Protein AF-B0KD22-F1 (afdb_monomer_lite)

Structure (mmCIF, N/CA/C/O backbone):
data_AF-B0KD22-F1
#
_entry.id   AF-B0KD22-F1
#
loop_
_atom_site.group_PDB
_atom_site.id
_atom_site.type_symbol
_atom_site.label_atom_id
_atom_site.label_alt_id
_atom_site.label_comp_id
_atom_site.label_asym_id
_atom_site.label_entity_id
_atom_site.label_seq_id
_atom_site.pdbx_PDB_ins_code
_atom_site.Cartn_x
_atom_site.Cartn_y
_atom_site.Cartn_z
_atom_site.occupancy
_atom_site.B_iso_or_equiv
_atom_site.auth_seq_id
_atom_site.auth_comp_id
_atom_site.auth_asym_id
_atom_site.auth_atom_id
_atom_site.pdbx_PDB_model_num
ATOM 1 N N . MET A 1 1 ? 15.952 -8.286 -17.773 1.00 50.41 1 MET A N 1
ATOM 2 C CA . MET A 1 1 ? 14.676 -8.112 -17.042 1.00 50.41 1 MET A CA 1
ATOM 3 C C . MET A 1 1 ? 14.846 -6.905 -16.129 1.00 50.41 1 MET A C 1
ATOM 5 O O . MET A 1 1 ? 15.815 -6.888 -15.381 1.00 50.41 1 MET A O 1
ATOM 9 N N . ILE A 1 2 ? 14.015 -5.867 -16.243 1.00 56.97 2 ILE A N 1
ATOM 10 C CA . ILE A 1 2 ? 14.099 -4.696 -15.353 1.00 56.97 2 ILE A CA 1
ATOM 11 C C . ILE A 1 2 ? 13.569 -5.128 -13.985 1.00 56.97 2 ILE A C 1
ATOM 13 O O . ILE A 1 2 ? 12.440 -5.600 -13.900 1.00 56.97 2 ILE A O 1
ATOM 17 N N . SER A 1 3 ? 14.404 -5.046 -12.948 1.00 70.19 3 SER A N 1
ATOM 18 C CA . SER A 1 3 ? 14.075 -5.583 -11.618 1.00 70.19 3 SER A CA 1
ATOM 19 C C . SER A 1 3 ? 13.825 -4.513 -10.557 1.00 70.19 3 SER A C 1
ATOM 21 O O . SER A 1 3 ? 13.495 -4.875 -9.434 1.00 70.19 3 SER A O 1
ATOM 23 N N . LYS A 1 4 ? 13.998 -3.230 -10.891 1.00 83.88 4 LYS A N 1
ATOM 24 C CA . LYS A 1 4 ? 13.865 -2.112 -9.952 1.00 83.88 4 LYS A CA 1
ATOM 25 C C . LYS A 1 4 ? 12.582 -1.333 -10.243 1.00 83.88 4 LYS A C 1
ATOM 27 O O . LYS A 1 4 ? 12.211 -1.194 -11.412 1.00 83.88 4 LYS A O 1
ATOM 32 N N . ARG A 1 5 ? 11.894 -0.856 -9.202 1.00 88.06 5 ARG A N 1
ATOM 33 C CA . ARG A 1 5 ? 10.688 -0.039 -9.370 1.00 88.06 5 ARG A CA 1
ATOM 34 C C . ARG A 1 5 ? 11.073 1.311 -9.963 1.00 88.06 5 ARG A C 1
ATOM 36 O O . ARG A 1 5 ? 12.139 1.856 -9.670 1.00 88.06 5 ARG A O 1
ATOM 43 N N . GLY A 1 6 ? 10.199 1.884 -10.778 1.00 88.50 6 GLY A N 1
ATOM 44 C CA . GLY A 1 6 ? 10.443 3.217 -11.311 1.00 88.50 6 GLY A CA 1
ATOM 45 C C . GLY A 1 6 ? 9.765 3.506 -12.633 1.00 88.50 6 GLY A C 1
ATOM 46 O O . GLY A 1 6 ? 9.038 2.692 -13.200 1.00 88.50 6 GLY A O 1
ATOM 47 N N . ILE A 1 7 ? 10.018 4.716 -13.114 1.00 90.44 7 ILE A N 1
ATOM 48 C CA . ILE A 1 7 ? 9.550 5.191 -14.408 1.00 90.44 7 ILE A CA 1
ATOM 49 C C . ILE A 1 7 ? 10.686 5.000 -15.402 1.00 90.44 7 ILE A C 1
ATOM 51 O O . ILE A 1 7 ? 11.779 5.532 -15.214 1.00 90.44 7 ILE A O 1
ATOM 55 N N . TYR A 1 8 ? 10.401 4.274 -16.472 1.00 89.81 8 TYR A N 1
ATOM 56 C CA . TYR A 1 8 ? 11.352 3.976 -17.526 1.00 89.81 8 TYR A CA 1
ATOM 57 C C . TYR A 1 8 ? 10.873 4.557 -18.847 1.00 89.81 8 TYR A C 1
ATOM 59 O O . TYR A 1 8 ? 9.672 4.660 -19.117 1.00 89.81 8 TYR A O 1
ATOM 67 N N . PHE A 1 9 ? 11.844 4.924 -19.673 1.00 89.31 9 PHE A N 1
ATOM 68 C CA . PHE A 1 9 ? 11.622 5.442 -21.010 1.00 89.31 9 PHE A CA 1
ATOM 69 C C . PHE A 1 9 ? 12.266 4.489 -22.006 1.00 89.31 9 PHE A C 1
ATOM 71 O O . PHE A 1 9 ? 13.431 4.124 -21.857 1.00 89.31 9 PHE A O 1
ATOM 78 N N . LEU A 1 10 ? 11.492 4.071 -22.997 1.00 87.56 10 LEU A N 1
ATOM 79 C CA . LEU A 1 10 ? 11.940 3.208 -24.076 1.00 87.56 10 LEU A CA 1
ATOM 80 C C . LEU A 1 10 ? 11.973 4.005 -25.376 1.00 87.56 10 LEU A C 1
ATOM 82 O O . LEU A 1 10 ? 10.995 4.675 -25.707 1.00 87.56 10 LEU A O 1
ATOM 86 N N . GLY A 1 11 ? 13.077 3.897 -26.105 1.00 84.44 11 GLY A N 1
ATOM 87 C CA . GLY A 1 11 ? 13.312 4.608 -27.357 1.00 84.44 11 GLY A CA 1
ATOM 88 C C . GLY A 1 11 ? 14.387 5.696 -27.235 1.00 84.44 11 GLY A C 1
ATOM 89 O O . GLY A 1 11 ? 14.818 6.016 -26.122 1.00 84.44 11 GLY A O 1
ATOM 90 N N . PRO A 1 12 ? 14.830 6.278 -28.364 1.00 85.12 12 PRO A N 1
ATOM 91 C CA . PRO A 1 12 ? 14.382 6.022 -29.742 1.00 85.12 12 PRO A CA 1
ATOM 92 C C . PRO A 1 12 ? 14.813 4.642 -30.264 1.00 85.12 12 PRO A C 1
ATOM 94 O O . PRO A 1 12 ? 15.799 4.077 -29.795 1.00 85.12 12 PRO A O 1
ATOM 97 N N . PHE A 1 13 ? 14.066 4.089 -31.221 1.00 86.56 13 PHE A N 1
ATOM 98 C CA . PHE A 1 13 ? 14.379 2.787 -31.815 1.00 86.56 13 PHE A CA 1
ATOM 99 C C . PHE A 1 13 ? 14.999 2.943 -33.193 1.00 86.56 13 PHE A C 1
ATOM 101 O O . PHE A 1 13 ? 14.543 3.746 -34.008 1.00 86.56 13 PHE A O 1
ATOM 108 N N . GLU A 1 14 ? 16.000 2.120 -33.465 1.00 89.50 14 GLU A N 1
ATOM 109 C CA . GLU A 1 14 ? 16.608 1.980 -34.777 1.00 89.50 14 GLU A CA 1
ATOM 110 C C . GLU A 1 14 ? 16.286 0.583 -35.296 1.00 89.50 14 GLU A C 1
ATOM 112 O O . GLU A 1 14 ? 16.611 -0.421 -34.666 1.00 89.50 14 GLU A O 1
ATOM 117 N N . VAL A 1 15 ? 15.567 0.530 -36.413 1.00 90.44 15 VAL A N 1
ATOM 118 C CA . VAL A 1 15 ? 15.254 -0.716 -37.104 1.00 90.44 15 VAL A CA 1
ATOM 119 C C . VAL A 1 15 ? 16.233 -0.837 -38.256 1.00 90.44 15 VAL A C 1
ATOM 121 O O . VAL A 1 15 ? 16.213 -0.019 -39.176 1.00 90.44 15 VAL A O 1
ATOM 124 N N . GLU A 1 16 ? 17.092 -1.846 -38.184 1.00 92.69 16 GLU A N 1
ATOM 125 C CA . GLU A 1 16 ? 18.021 -2.209 -39.247 1.00 92.69 16 GLU A CA 1
ATOM 126 C C . GLU A 1 16 ? 17.486 -3.447 -39.974 1.00 92.69 16 GLU A C 1
ATOM 128 O O . GLU A 1 16 ? 17.247 -4.487 -39.357 1.00 92.69 16 GLU A O 1
ATOM 133 N N . ILE A 1 17 ? 17.275 -3.329 -41.284 1.00 93.31 17 ILE A N 1
ATOM 134 C CA . ILE A 1 17 ? 16.867 -4.431 -42.156 1.00 93.31 17 ILE A CA 1
ATOM 135 C C . ILE A 1 17 ? 18.015 -4.699 -43.123 1.00 93.31 17 ILE A C 1
ATOM 137 O O . ILE A 1 17 ? 18.360 -3.841 -43.937 1.00 93.31 17 ILE A O 1
ATOM 141 N N . LYS A 1 18 ? 18.575 -5.905 -43.033 1.00 94.31 18 LYS A N 1
ATOM 142 C CA . LYS A 1 18 ? 19.626 -6.417 -43.917 1.00 94.31 18 LYS A CA 1
ATOM 143 C C . LYS A 1 18 ? 19.068 -7.546 -44.769 1.00 94.31 18 LYS A C 1
ATOM 145 O O . LYS A 1 18 ? 18.299 -8.370 -44.270 1.00 94.31 18 LYS A O 1
ATOM 150 N N . ASP A 1 19 ? 19.448 -7.596 -46.038 1.00 91.62 19 ASP A N 1
ATOM 151 C CA . ASP A 1 19 ? 19.151 -8.757 -46.872 1.00 91.62 19 ASP A CA 1
ATOM 152 C C . ASP A 1 19 ? 20.095 -9.937 -46.537 1.00 91.62 19 ASP A C 1
ATOM 154 O O . ASP A 1 19 ? 21.182 -9.726 -45.992 1.00 91.62 19 ASP A O 1
ATOM 158 N N . PRO A 1 20 ? 19.725 -11.187 -46.876 1.00 88.50 20 PRO A N 1
ATOM 159 C CA . PRO A 1 20 ? 20.545 -12.367 -46.581 1.00 88.50 20 PRO A CA 1
ATOM 160 C C . PRO A 1 20 ? 21.930 -12.373 -47.243 1.00 88.50 20 PRO A C 1
ATOM 162 O O . PRO A 1 20 ? 22.823 -13.069 -46.763 1.00 88.50 20 PRO A O 1
ATOM 165 N N . PHE A 1 21 ? 22.109 -11.630 -48.338 1.00 91.81 21 PHE A N 1
ATOM 166 C CA . PHE A 1 21 ? 23.372 -11.526 -49.069 1.00 91.81 21 PHE A CA 1
ATOM 167 C C . PHE A 1 21 ? 24.197 -10.294 -48.651 1.00 91.81 21 PHE A C 1
ATOM 169 O O . PHE A 1 21 ? 25.338 -10.158 -49.088 1.00 91.81 21 PHE A O 1
ATOM 176 N N . GLY A 1 22 ? 23.658 -9.418 -47.793 1.00 83.12 22 GLY A N 1
ATOM 177 C CA . GLY A 1 22 ? 24.338 -8.232 -47.260 1.00 83.12 22 GLY A CA 1
ATOM 178 C C . GLY A 1 22 ? 24.577 -7.107 -48.276 1.00 83.12 22 GLY A C 1
ATOM 179 O O . GLY A 1 22 ? 25.428 -6.251 -48.044 1.00 83.12 22 GLY A O 1
ATOM 180 N N . ILE A 1 23 ? 23.856 -7.110 -49.397 1.00 91.94 23 ILE A N 1
ATOM 181 C CA . ILE A 1 23 ? 23.967 -6.135 -50.490 1.00 91.94 23 ILE A CA 1
ATOM 182 C C . ILE A 1 23 ? 23.232 -4.826 -50.150 1.00 91.94 23 ILE A C 1
ATOM 184 O O . ILE A 1 23 ? 23.668 -3.743 -50.540 1.00 91.94 23 ILE A O 1
ATOM 188 N N . PHE A 1 24 ? 22.130 -4.903 -49.404 1.00 90.25 24 PHE A N 1
ATOM 189 C CA . PHE A 1 24 ? 21.273 -3.783 -49.039 1.00 90.25 24 PHE A CA 1
ATOM 190 C C . PHE A 1 24 ? 21.077 -3.711 -47.526 1.00 90.25 24 PHE A C 1
ATOM 192 O O . PHE A 1 24 ? 20.684 -4.677 -46.870 1.00 90.25 24 PHE A O 1
ATOM 199 N N . ASN A 1 25 ? 21.294 -2.515 -46.981 1.00 91.31 25 ASN A N 1
ATOM 200 C CA . ASN A 1 25 ? 21.007 -2.203 -45.591 1.00 91.31 25 ASN A CA 1
ATOM 201 C C . ASN A 1 25 ? 20.096 -0.977 -45.517 1.00 91.31 25 ASN A C 1
ATOM 203 O O . ASN A 1 25 ? 20.447 0.093 -46.017 1.00 91.31 25 ASN A O 1
ATOM 207 N N . VAL A 1 26 ? 18.934 -1.134 -44.890 1.00 91.88 26 VAL A N 1
ATOM 208 C CA . VAL A 1 26 ? 18.005 -0.035 -44.629 1.00 91.88 26 VAL A CA 1
ATOM 209 C C . VAL A 1 26 ? 17.922 0.177 -43.130 1.00 91.88 26 VAL A C 1
ATOM 211 O O . VAL A 1 26 ? 17.433 -0.676 -42.391 1.00 91.88 26 VAL A O 1
ATOM 214 N N . VAL A 1 27 ? 18.362 1.353 -42.694 1.00 91.50 27 VAL A N 1
ATOM 215 C CA . VAL A 1 27 ? 18.293 1.784 -41.301 1.00 91.50 27 VAL A CA 1
ATOM 216 C C . VAL A 1 27 ? 17.215 2.850 -41.172 1.00 91.50 27 VAL A C 1
ATOM 218 O O . VAL A 1 27 ? 17.281 3.894 -41.824 1.00 91.50 27 VAL A O 1
ATOM 221 N N . LYS A 1 28 ? 16.212 2.606 -40.328 1.00 90.94 28 LYS A N 1
ATOM 222 C CA . LYS A 1 28 ? 15.133 3.560 -40.064 1.00 90.94 28 LYS A CA 1
ATOM 223 C C . LYS A 1 28 ? 15.036 3.867 -38.578 1.00 90.94 28 LYS A C 1
ATOM 225 O O . LYS A 1 28 ? 14.832 2.975 -37.757 1.00 90.94 28 LYS A O 1
ATOM 230 N N . LYS A 1 29 ? 15.148 5.153 -38.244 1.00 89.44 29 LYS A N 1
ATOM 231 C CA . LYS A 1 29 ? 14.998 5.657 -36.877 1.00 89.44 29 LYS A CA 1
ATOM 232 C C . LYS A 1 29 ? 13.552 6.061 -36.620 1.00 89.44 29 LYS A C 1
ATOM 234 O O . LYS A 1 29 ? 12.952 6.779 -37.418 1.00 89.44 29 LYS A O 1
ATOM 239 N N . TYR A 1 30 ? 13.015 5.612 -35.495 1.00 87.56 30 TYR A N 1
ATOM 240 C CA . TYR A 1 30 ? 11.699 5.980 -34.995 1.00 87.56 30 TYR A CA 1
ATOM 241 C C . TYR A 1 30 ? 11.869 6.779 -33.704 1.00 87.56 30 TYR A C 1
ATOM 243 O O . TYR A 1 30 ? 12.282 6.236 -32.676 1.00 87.56 30 TYR A O 1
ATOM 251 N N . ASP A 1 31 ? 11.533 8.068 -33.757 1.00 83.81 31 ASP A N 1
ATOM 252 C CA . ASP A 1 31 ? 11.608 8.983 -32.613 1.00 83.81 31 ASP A CA 1
ATOM 253 C C . ASP A 1 31 ? 10.334 8.924 -31.760 1.00 83.81 31 ASP A C 1
ATOM 255 O O . ASP A 1 31 ? 9.631 9.912 -31.559 1.00 83.81 31 ASP A O 1
ATOM 259 N N . PHE A 1 32 ? 9.987 7.725 -31.292 1.00 81.62 32 PHE A N 1
ATOM 260 C CA . PHE A 1 32 ? 8.926 7.557 -30.306 1.00 81.62 32 PHE A CA 1
ATOM 261 C C . PHE A 1 32 ? 9.537 7.197 -28.952 1.00 81.62 32 PHE A C 1
ATOM 263 O O . PHE A 1 32 ? 10.498 6.430 -28.870 1.00 81.62 32 PHE A O 1
ATOM 270 N N . LYS A 1 33 ? 8.966 7.761 -27.885 1.00 84.81 33 LYS A N 1
ATOM 271 C CA . LYS A 1 33 ? 9.366 7.508 -26.498 1.00 84.81 33 LYS A CA 1
ATOM 272 C C . LYS A 1 33 ? 8.198 6.874 -25.761 1.00 84.81 33 LYS A C 1
ATOM 274 O O . LYS A 1 33 ? 7.183 7.529 -25.531 1.00 84.81 33 LYS A O 1
ATOM 279 N N . LEU A 1 34 ? 8.331 5.605 -25.385 1.00 88.19 34 LEU A N 1
ATOM 280 C CA . LEU A 1 34 ? 7.354 4.934 -24.535 1.00 88.19 34 LEU A CA 1
ATOM 281 C C . LEU A 1 34 ? 7.708 5.195 -23.074 1.00 88.19 34 LEU A C 1
ATOM 283 O O . LEU A 1 34 ? 8.798 4.840 -22.633 1.00 88.19 34 LEU A O 1
ATOM 287 N N . LYS A 1 35 ? 6.787 5.771 -22.306 1.00 90.50 35 LYS A N 1
ATOM 288 C CA . LYS A 1 35 ? 6.904 5.827 -20.848 1.00 90.50 35 LYS A CA 1
ATOM 289 C C . LYS A 1 35 ? 6.181 4.620 -20.260 1.00 90.50 35 LYS A C 1
ATOM 291 O O . LYS A 1 35 ? 4.993 4.449 -20.515 1.00 90.50 35 LYS A O 1
ATOM 296 N N . PHE A 1 36 ? 6.866 3.821 -19.451 1.00 90.38 36 PHE A N 1
ATOM 297 C CA . PHE A 1 36 ? 6.243 2.735 -18.695 1.00 90.38 36 PHE A CA 1
ATOM 298 C C . PHE A 1 36 ? 6.665 2.782 -17.227 1.00 90.38 36 PHE A C 1
ATOM 300 O O . PHE A 1 36 ? 7.722 3.310 -16.879 1.00 90.38 36 PHE A O 1
ATOM 307 N N . VAL A 1 37 ? 5.800 2.269 -16.357 1.00 91.69 37 VAL A N 1
ATOM 308 C CA . VAL A 1 37 ? 6.021 2.234 -14.909 1.00 91.69 37 VAL A CA 1
ATOM 309 C C . VAL A 1 37 ? 6.224 0.786 -14.498 1.00 91.69 37 VAL A C 1
ATOM 311 O O . VAL A 1 37 ? 5.393 -0.068 -14.799 1.00 91.69 37 VAL A O 1
ATOM 314 N N . VAL A 1 38 ? 7.329 0.516 -13.815 1.00 91.31 38 VAL A N 1
ATOM 315 C CA . VAL A 1 38 ? 7.593 -0.770 -13.175 1.00 91.31 38 VAL A CA 1
ATOM 316 C C . VAL A 1 38 ? 7.185 -0.638 -11.718 1.00 91.31 38 VAL A C 1
ATOM 318 O O . VAL A 1 38 ? 7.775 0.142 -10.967 1.00 91.31 38 VAL A O 1
ATOM 321 N N . LEU A 1 39 ? 6.142 -1.371 -11.344 1.00 90.44 39 LEU A N 1
ATOM 322 C CA . LEU A 1 39 ? 5.693 -1.475 -9.962 1.00 90.44 39 LEU A CA 1
ATOM 323 C C . LEU A 1 39 ? 6.532 -2.523 -9.210 1.00 90.44 39 LEU A C 1
ATOM 325 O O . LEU A 1 39 ? 7.052 -3.446 -9.846 1.00 90.44 39 LEU A O 1
ATOM 329 N N . PRO A 1 40 ? 6.648 -2.407 -7.874 1.00 90.75 40 PRO A N 1
ATOM 330 C CA . PRO A 1 40 ? 7.216 -3.460 -7.035 1.00 90.75 40 PRO A CA 1
ATOM 331 C C . PRO A 1 40 ? 6.528 -4.805 -7.279 1.00 90.75 40 PRO A C 1
ATOM 333 O O . PRO A 1 40 ? 5.347 -4.855 -7.643 1.00 90.75 40 PRO A O 1
ATOM 336 N N . ARG A 1 41 ? 7.247 -5.910 -7.060 1.00 89.44 41 ARG A N 1
ATOM 337 C CA . ARG A 1 41 ? 6.632 -7.235 -7.153 1.00 89.44 41 ARG A CA 1
ATOM 338 C C . ARG A 1 41 ? 5.620 -7.418 -6.031 1.00 89.44 41 ARG A C 1
ATOM 340 O O . ARG A 1 41 ? 5.779 -6.921 -4.920 1.00 89.44 41 ARG A O 1
ATOM 347 N N . ILE A 1 42 ? 4.562 -8.146 -6.354 1.00 90.00 42 ILE A N 1
ATOM 348 C CA . ILE A 1 42 ? 3.473 -8.433 -5.432 1.00 90.00 42 ILE A CA 1
ATOM 349 C C . ILE A 1 42 ? 3.580 -9.892 -5.022 1.00 90.00 42 ILE A C 1
ATOM 351 O O . ILE A 1 42 ? 3.545 -10.781 -5.874 1.00 90.00 42 ILE A O 1
ATOM 355 N N . HIS A 1 43 ? 3.629 -10.125 -3.719 1.00 90.00 43 HIS A N 1
ATOM 356 C CA . HIS A 1 43 ? 3.617 -11.453 -3.128 1.00 90.00 43 HIS A CA 1
ATOM 357 C C . HIS A 1 43 ? 2.218 -11.769 -2.610 1.00 90.00 43 HIS A C 1
ATOM 359 O O . HIS A 1 43 ? 1.526 -10.912 -2.056 1.00 90.00 43 HIS A O 1
ATOM 365 N N . ASN A 1 44 ? 1.777 -13.011 -2.798 1.00 87.62 44 ASN A N 1
ATOM 366 C CA . ASN A 1 44 ? 0.538 -13.467 -2.182 1.00 87.62 44 ASN A CA 1
ATOM 367 C C . ASN A 1 44 ? 0.827 -13.768 -0.715 1.00 87.62 44 ASN A C 1
ATOM 369 O O . ASN A 1 44 ? 1.525 -14.729 -0.399 1.00 87.62 44 ASN A O 1
ATOM 373 N N . ILE A 1 45 ? 0.291 -12.934 0.165 1.00 85.69 45 ILE A N 1
ATOM 374 C CA . ILE A 1 45 ? 0.367 -13.140 1.605 1.00 85.69 45 ILE A CA 1
ATOM 375 C C . ILE A 1 45 ? -0.943 -13.753 2.094 1.00 85.69 45 ILE A C 1
ATOM 377 O O . ILE A 1 45 ? -2.020 -13.407 1.611 1.00 85.69 45 ILE A O 1
ATOM 381 N N . ASN A 1 46 ? -0.844 -14.668 3.051 1.00 79.75 46 ASN A N 1
ATOM 382 C CA . ASN A 1 46 ? -1.992 -15.220 3.755 1.00 79.75 46 ASN A CA 1
ATOM 383 C C . ASN A 1 46 ? -1.767 -14.970 5.245 1.00 79.75 46 ASN A C 1
ATOM 385 O O . ASN A 1 46 ? -1.052 -15.721 5.906 1.00 79.75 46 ASN A O 1
ATOM 389 N N . VAL A 1 47 ? -2.275 -13.839 5.729 1.00 73.62 47 VAL A N 1
ATOM 390 C CA . VAL A 1 47 ? -2.098 -13.400 7.115 1.00 73.62 47 VAL A CA 1
ATOM 391 C C . VAL A 1 47 ? -3.456 -13.416 7.794 1.00 73.62 47 VAL A C 1
ATOM 393 O O . VAL A 1 47 ? -4.407 -12.809 7.307 1.00 73.62 47 VAL A O 1
ATOM 396 N N . GLU A 1 48 ? -3.555 -14.060 8.951 1.00 68.81 48 GLU A N 1
ATOM 397 C CA . GLU A 1 48 ? -4.743 -13.940 9.792 1.00 68.81 48 GLU A CA 1
ATOM 398 C C . GLU A 1 48 ? -4.754 -12.570 10.480 1.00 68.81 48 GLU A C 1
ATOM 400 O O . GLU A 1 48 ? -4.251 -12.387 11.591 1.00 68.81 48 GLU A O 1
ATOM 405 N N . LEU A 1 49 ? -5.337 -11.571 9.816 1.00 64.44 49 LEU A N 1
ATOM 406 C CA . LEU A 1 49 ? -5.663 -10.312 10.472 1.00 64.44 49 LEU A CA 1
ATOM 407 C C . LEU A 1 49 ? -6.853 -10.552 11.413 1.00 64.44 49 LEU A C 1
ATOM 409 O O . LEU A 1 49 ? -8.006 -10.635 10.983 1.00 64.44 49 LEU A O 1
ATOM 413 N N . LYS A 1 50 ? -6.579 -10.613 12.724 1.00 59.09 50 LYS A N 1
ATOM 414 C CA . LYS A 1 50 ? -7.594 -10.724 13.800 1.00 59.09 50 LYS A CA 1
ATOM 415 C C . LYS A 1 50 ? -8.652 -9.606 13.781 1.00 59.09 50 LYS A C 1
ATOM 417 O O . LYS A 1 50 ? -9.683 -9.718 14.435 1.00 59.09 50 LYS A O 1
ATOM 422 N N . ALA A 1 51 ? -8.423 -8.575 12.971 1.00 52.69 51 ALA A N 1
ATOM 423 C CA . ALA A 1 51 ? -9.333 -7.497 12.600 1.00 52.69 51 ALA A CA 1
ATOM 424 C C . ALA A 1 51 ? -10.765 -7.940 12.224 1.00 52.69 51 ALA A C 1
ATOM 426 O O . ALA A 1 51 ? -11.701 -7.154 12.361 1.00 52.69 51 ALA A O 1
ATOM 427 N N . ARG A 1 52 ? -10.950 -9.182 11.750 1.00 48.25 52 ARG A N 1
ATOM 428 C CA . ARG A 1 52 ? -12.233 -9.683 11.226 1.00 48.25 52 ARG A CA 1
ATOM 429 C C . ARG A 1 52 ? -13.104 -10.437 12.246 1.00 48.25 52 ARG A C 1
ATOM 431 O O . ARG A 1 52 ? -14.228 -10.799 11.915 1.00 48.25 52 ARG A O 1
ATOM 438 N N . GLN A 1 53 ? -12.614 -10.696 13.463 1.00 44.94 53 GLN A N 1
ATOM 439 C CA . GLN A 1 53 ? -13.232 -11.652 14.403 1.00 44.94 53 GLN A CA 1
ATOM 440 C C . GLN A 1 53 ? -13.978 -11.035 15.602 1.00 44.94 53 GLN A C 1
ATOM 442 O O . GLN A 1 53 ? -14.117 -11.681 16.634 1.00 44.94 53 GLN A O 1
ATOM 447 N N . GLN A 1 54 ? -14.530 -9.826 15.482 1.00 45.59 54 GLN A N 1
ATOM 448 C CA . GLN A 1 54 ? -15.548 -9.353 16.442 1.00 45.59 54 GLN A CA 1
ATOM 449 C C . GLN A 1 54 ? -16.968 -9.370 15.860 1.00 45.59 54 GLN A C 1
ATOM 451 O O . GLN A 1 54 ? -17.842 -8.626 16.287 1.00 45.59 54 GLN A O 1
ATOM 456 N N . LEU A 1 55 ? -17.216 -10.257 14.895 1.00 42.16 55 LEU A N 1
ATOM 457 C CA . LEU A 1 55 ? -18.557 -10.624 14.445 1.00 42.16 55 LEU A CA 1
ATOM 458 C C . LEU A 1 55 ? -18.942 -11.953 15.101 1.00 42.16 55 LEU A C 1
ATOM 460 O O . LEU A 1 55 ? -18.754 -13.021 14.526 1.00 42.16 55 LEU A O 1
ATOM 464 N N . GLY A 1 56 ? -19.459 -11.870 16.324 1.00 35.72 56 GLY A N 1
ATOM 465 C CA . GLY A 1 56 ? -20.086 -12.999 17.009 1.00 35.72 56 GLY A CA 1
ATOM 466 C C . GLY A 1 56 ? -19.663 -13.122 18.464 1.00 35.72 56 GLY A C 1
ATOM 467 O O . GLY A 1 56 ? -18.508 -13.416 18.728 1.00 35.72 56 GLY A O 1
ATOM 468 N N . ASN A 1 57 ? -20.621 -12.892 19.369 1.00 37.34 57 ASN A N 1
ATOM 469 C CA . ASN A 1 57 ? -20.778 -13.439 20.727 1.00 37.34 57 ASN A CA 1
ATOM 470 C C . ASN A 1 57 ? -19.537 -13.816 21.560 1.00 37.34 57 ASN A C 1
ATOM 472 O O . ASN A 1 57 ? -19.607 -14.704 22.405 1.00 37.34 57 ASN A O 1
ATOM 476 N N . ILE A 1 58 ? -18.419 -13.123 21.400 1.00 38.97 58 ILE A N 1
ATOM 477 C CA . ILE A 1 58 ? -17.415 -13.063 22.449 1.00 38.97 58 ILE A CA 1
ATOM 478 C C . ILE A 1 58 ? -17.896 -11.935 23.345 1.00 38.97 58 ILE A C 1
ATOM 480 O O . ILE A 1 58 ? -18.060 -10.808 22.874 1.00 38.97 58 ILE A O 1
ATOM 484 N N . GLU A 1 59 ? -18.178 -12.258 24.605 1.00 41.78 59 GLU A N 1
ATOM 485 C CA . GLU A 1 59 ? -18.311 -11.286 25.685 1.00 41.78 59 GLU A CA 1
ATOM 486 C C . GLU A 1 59 ? -17.068 -10.396 25.645 1.00 41.78 59 GLU A C 1
ATOM 488 O O . GLU A 1 59 ? -16.005 -10.729 26.165 1.00 41.78 59 GLU A O 1
ATOM 493 N N . ALA A 1 60 ? -17.154 -9.302 24.895 1.00 41.62 60 ALA A N 1
ATOM 494 C CA . ALA A 1 60 ? -16.047 -8.398 24.728 1.00 41.62 60 ALA A CA 1
ATOM 495 C C . ALA A 1 60 ? -15.866 -7.702 26.075 1.00 41.62 60 ALA A C 1
ATOM 497 O O . ALA A 1 60 ? -16.567 -6.745 26.396 1.00 41.62 60 ALA A O 1
ATOM 498 N N . GLU A 1 61 ? -14.888 -8.153 26.862 1.00 45.91 61 GLU A N 1
ATOM 499 C CA . GLU A 1 61 ? -14.384 -7.386 28.007 1.00 45.91 61 GLU A CA 1
ATOM 500 C C . GLU A 1 61 ? -13.932 -5.974 27.575 1.00 45.91 61 GLU A C 1
ATOM 502 O O . GLU A 1 61 ? -13.904 -5.039 28.378 1.00 45.91 61 GLU A O 1
ATOM 507 N N . ASN A 1 62 ? -13.671 -5.775 26.278 1.00 47.22 62 ASN A N 1
ATOM 508 C CA . ASN A 1 62 ? -13.344 -4.487 25.686 1.00 47.22 62 ASN A CA 1
ATOM 509 C C . ASN A 1 62 ? -14.594 -3.701 25.256 1.00 47.22 62 ASN A C 1
ATOM 511 O O . ASN A 1 62 ? -14.972 -3.667 24.087 1.00 47.22 62 ASN A O 1
ATOM 515 N N . LYS A 1 63 ? -15.154 -2.953 26.214 1.00 49.81 63 LYS A N 1
ATOM 516 C CA . LYS A 1 63 ? -16.220 -1.934 26.055 1.00 49.81 63 LYS A CA 1
ATOM 517 C C . LYS A 1 63 ? -15.871 -0.754 25.124 1.00 49.81 63 LYS A C 1
ATOM 519 O O . LYS A 1 63 ? -16.652 0.187 25.018 1.00 49.81 63 LYS A O 1
ATOM 524 N N . ALA A 1 64 ? -14.695 -0.763 24.497 1.00 52.47 64 ALA A N 1
ATOM 525 C CA . ALA A 1 64 ? -14.170 0.343 23.698 1.00 52.47 64 ALA A CA 1
ATOM 526 C C . ALA A 1 64 ? -14.777 0.444 22.284 1.00 52.47 64 ALA A C 1
ATOM 528 O O . ALA A 1 64 ? -14.606 1.473 21.639 1.00 52.47 64 ALA A O 1
ATOM 529 N N . PHE A 1 65 ? -15.489 -0.589 21.813 1.00 50.41 65 PHE A N 1
ATOM 530 C CA . PHE A 1 65 ? -15.997 -0.682 20.433 1.00 50.41 65 PHE A CA 1
ATOM 531 C C . PHE A 1 65 ? -17.531 -0.724 20.321 1.00 50.41 65 PHE A C 1
ATOM 533 O O . PHE A 1 65 ? -18.071 -1.082 19.274 1.00 50.41 65 PHE A O 1
ATOM 540 N N . GLU A 1 66 ? -18.253 -0.381 21.389 1.00 52.03 66 GLU A N 1
ATOM 541 C CA . GLU A 1 66 ? -19.711 -0.246 21.323 1.00 52.03 66 GLU A CA 1
ATOM 542 C C . GLU A 1 66 ? -20.097 1.119 20.739 1.00 52.03 66 GLU A C 1
ATOM 544 O O . GLU A 1 66 ? -19.736 2.167 21.281 1.00 52.03 66 GLU A O 1
ATOM 549 N N . ASP A 1 67 ? -20.872 1.112 19.654 1.00 53.22 67 ASP A N 1
ATOM 550 C CA . ASP A 1 67 ? -21.472 2.326 19.106 1.00 53.22 67 ASP A CA 1
ATOM 551 C C . ASP A 1 67 ? -22.752 2.667 19.889 1.00 53.22 67 ASP A C 1
ATOM 553 O O . ASP A 1 67 ? -23.827 2.102 19.669 1.00 53.22 67 ASP A O 1
ATOM 557 N N . TYR A 1 68 ? -22.641 3.611 20.827 1.00 56.19 68 TYR A N 1
ATOM 558 C CA . TYR A 1 68 ? -23.760 4.067 21.664 1.00 56.19 68 TYR A CA 1
ATOM 559 C C . TYR A 1 68 ? -24.848 4.831 20.892 1.00 56.19 68 TYR A C 1
ATOM 561 O O . TYR A 1 68 ? -25.914 5.113 21.449 1.00 56.19 68 TYR A O 1
ATOM 569 N N . THR A 1 69 ? -24.595 5.174 19.629 1.00 54.44 69 THR A N 1
ATOM 570 C CA . THR A 1 69 ? -25.517 5.920 18.767 1.00 54.44 69 THR A CA 1
ATOM 571 C C . THR A 1 69 ? -26.527 5.007 18.070 1.00 54.44 69 THR A C 1
ATOM 573 O O . THR A 1 69 ? -27.592 5.479 17.671 1.00 54.44 69 THR A O 1
ATOM 576 N N . ASN A 1 70 ? -26.248 3.700 17.981 1.00 54.12 70 ASN A N 1
ATOM 577 C CA . ASN A 1 70 ? -27.088 2.729 17.281 1.00 54.12 70 ASN A CA 1
ATOM 578 C C . ASN A 1 70 ? -27.663 1.683 18.255 1.00 54.12 70 ASN A C 1
ATOM 580 O O . ASN A 1 70 ? -27.038 0.671 18.582 1.00 54.12 70 ASN A O 1
ATOM 584 N N . ILE A 1 71 ? -28.882 1.939 18.749 1.00 60.75 71 ILE A N 1
ATOM 585 C CA . ILE A 1 71 ? -29.642 0.960 19.543 1.00 60.75 71 ILE A CA 1
ATOM 586 C C . ILE A 1 71 ? -30.113 -0.129 18.579 1.00 60.75 71 ILE A C 1
ATOM 588 O O . ILE A 1 71 ? -31.001 0.121 17.767 1.00 60.75 71 ILE A O 1
ATOM 592 N N . SER A 1 72 ? -29.534 -1.325 18.665 1.00 62.88 72 SER A N 1
ATOM 593 C CA . SER A 1 72 ? -29.847 -2.396 17.718 1.00 62.88 72 SER A CA 1
ATOM 594 C C . SER A 1 72 ? -31.127 -3.129 18.105 1.00 62.88 72 SER A C 1
ATOM 596 O O . SER A 1 72 ? -31.993 -3.343 17.258 1.00 62.88 72 SER A O 1
ATOM 598 N N . GLN A 1 73 ? -31.286 -3.474 19.388 1.00 68.56 73 GLN A N 1
ATOM 599 C CA . GLN A 1 73 ? -32.438 -4.211 19.902 1.00 68.56 73 GLN A CA 1
ATOM 600 C C . GLN A 1 73 ? -32.741 -3.865 21.367 1.00 68.56 73 GLN A C 1
ATOM 602 O O . GLN A 1 73 ? -31.896 -3.402 22.137 1.00 68.56 73 GLN A O 1
ATOM 607 N N . LEU A 1 74 ? -34.001 -4.080 21.751 1.00 82.31 74 LEU A N 1
ATOM 608 C CA . LEU A 1 74 ? -34.457 -4.045 23.137 1.00 82.31 74 LEU A CA 1
ATOM 609 C C . LEU A 1 74 ? -34.696 -5.482 23.588 1.00 82.31 74 LEU A C 1
ATOM 611 O O . LEU A 1 74 ? -35.656 -6.106 23.130 1.00 82.31 74 LEU A O 1
ATOM 615 N N . ARG A 1 75 ? -33.880 -5.985 24.517 1.00 85.62 75 ARG A N 1
ATOM 616 C CA . ARG A 1 75 ? -34.091 -7.312 25.114 1.00 85.62 75 ARG A CA 1
ATOM 617 C C . ARG A 1 75 ? -34.577 -7.225 26.552 1.00 85.62 75 ARG A C 1
ATOM 619 O O . ARG A 1 75 ? -34.354 -6.217 27.223 1.00 85.62 75 ARG A O 1
ATOM 626 N N . LYS A 1 76 ? -35.236 -8.284 27.033 1.00 87.81 76 LYS A N 1
ATOM 627 C CA . LYS A 1 76 ? -35.581 -8.409 28.457 1.00 87.81 76 LYS A CA 1
ATOM 628 C C . LYS A 1 76 ? -34.302 -8.473 29.294 1.00 87.81 76 LYS A C 1
ATOM 630 O O . LYS A 1 76 ? -33.325 -9.102 28.890 1.00 87.81 76 LYS A O 1
ATOM 635 N N . TYR A 1 77 ? -34.325 -7.800 30.437 1.00 87.62 77 TYR A N 1
ATOM 636 C CA . TYR A 1 77 ? -33.246 -7.792 31.417 1.00 87.62 77 TYR A CA 1
ATOM 637 C C . TYR A 1 77 ? -32.993 -9.202 31.952 1.00 87.62 77 TYR A C 1
ATOM 639 O O . TYR A 1 77 ? -33.932 -9.878 32.371 1.00 87.62 77 TYR A O 1
ATOM 647 N N . ASN A 1 78 ? -31.723 -9.596 31.988 1.00 86.75 78 ASN A N 1
ATOM 648 C CA . ASN A 1 78 ? -31.252 -10.795 32.662 1.00 86.75 78 ASN A CA 1
ATOM 649 C C . ASN A 1 78 ? -30.351 -10.410 33.833 1.00 86.75 78 ASN A C 1
ATOM 651 O O . ASN A 1 78 ? -29.746 -9.337 33.874 1.00 86.75 78 ASN A O 1
ATOM 655 N N . TYR A 1 79 ? -30.266 -11.308 34.808 1.00 79.44 79 TYR A N 1
ATOM 656 C CA . TYR A 1 79 ? -29.413 -11.105 35.968 1.00 79.44 79 TYR A CA 1
ATOM 657 C C . TYR A 1 79 ? -27.945 -10.994 35.524 1.00 79.44 79 TYR A C 1
ATOM 659 O O . TYR A 1 79 ? -27.451 -11.874 34.827 1.00 79.44 79 TYR A O 1
ATOM 667 N N . GLY A 1 80 ? -27.277 -9.896 35.894 1.00 82.44 80 GLY A N 1
ATOM 668 C CA . GLY A 1 80 ? -25.927 -9.548 35.424 1.00 82.44 80 GLY A CA 1
ATOM 669 C C . GLY A 1 80 ? -25.880 -8.338 34.483 1.00 82.44 80 GLY A C 1
ATOM 670 O O . GLY A 1 80 ? -24.819 -7.740 34.308 1.00 82.44 80 GLY A O 1
ATOM 671 N N . ASP A 1 81 ? -27.023 -7.909 33.938 1.00 81.38 81 ASP A N 1
ATOM 672 C CA . ASP A 1 81 ? -27.086 -6.723 33.086 1.00 81.38 81 ASP A CA 1
ATOM 673 C C . ASP A 1 81 ? -26.886 -5.418 33.870 1.00 81.38 81 ASP A C 1
ATOM 675 O O . ASP A 1 81 ? -27.354 -5.234 34.994 1.00 81.38 81 ASP A O 1
ATOM 679 N N . SER A 1 82 ? -26.221 -4.447 33.241 1.00 79.75 82 SER A N 1
ATOM 680 C CA . SER A 1 82 ? -26.025 -3.128 33.844 1.00 79.75 82 SER A CA 1
ATOM 681 C C . SER A 1 82 ? -27.341 -2.354 33.938 1.00 79.75 82 SER A C 1
ATOM 683 O O . SER A 1 82 ? -27.964 -2.027 32.926 1.00 79.75 82 SER A O 1
ATOM 685 N N . ILE A 1 83 ? -27.705 -1.940 35.154 1.00 83.62 83 ILE A N 1
ATOM 686 C CA . ILE A 1 83 ? -28.886 -1.106 35.444 1.00 83.62 83 ILE A CA 1
ATOM 687 C C . ILE A 1 83 ? -28.867 0.205 34.634 1.00 83.62 83 ILE A C 1
ATOM 689 O O . ILE A 1 83 ? -29.910 0.705 34.215 1.00 83.62 83 ILE A O 1
ATOM 693 N N . LYS A 1 84 ? -27.675 0.743 34.330 1.00 82.25 84 LYS A N 1
ATOM 694 C CA . LYS A 1 84 ? -27.515 1.968 33.523 1.00 82.25 84 LYS A CA 1
ATOM 695 C C . LYS A 1 84 ? -28.031 1.816 32.086 1.00 82.25 84 LYS A C 1
ATOM 697 O O . LYS A 1 84 ? -28.324 2.818 31.437 1.00 82.25 84 LYS A O 1
ATOM 702 N N . ARG A 1 85 ? -28.145 0.584 31.581 1.00 80.94 85 ARG A N 1
ATOM 703 C CA . ARG A 1 85 ? -28.619 0.289 30.222 1.00 80.94 85 ARG A CA 1
ATOM 704 C C . ARG A 1 85 ? -30.137 0.067 30.147 1.00 80.94 85 ARG A C 1
ATOM 706 O O . ARG A 1 85 ? -30.656 -0.120 29.046 1.00 80.94 85 ARG A O 1
ATOM 713 N N . ILE A 1 86 ? -30.863 0.136 31.270 1.00 87.88 86 ILE A N 1
ATOM 714 C CA . ILE A 1 86 ? -32.321 -0.044 31.294 1.00 87.88 86 ILE A CA 1
ATOM 715 C C . ILE A 1 86 ? -33.015 1.066 30.495 1.00 87.88 86 ILE A C 1
ATOM 717 O O . ILE A 1 86 ? -32.818 2.264 30.711 1.00 87.88 86 ILE A O 1
ATOM 721 N N . HIS A 1 87 ? -33.887 0.665 29.573 1.00 88.19 87 HIS A N 1
ATOM 722 C CA . HIS A 1 87 ? -34.758 1.577 28.851 1.00 88.19 87 HIS A CA 1
ATOM 723 C C . HIS A 1 87 ? -36.019 1.857 29.676 1.00 88.19 87 HIS A C 1
ATOM 725 O O . HIS A 1 87 ? -37.071 1.239 29.470 1.00 88.19 87 HIS A O 1
ATOM 731 N N . TRP A 1 88 ? -35.942 2.827 30.590 1.00 88.88 88 TRP A N 1
ATOM 732 C CA . TRP A 1 88 ? -37.017 3.127 31.547 1.00 88.88 88 TRP A CA 1
ATOM 733 C C . TRP A 1 88 ? -38.388 3.346 30.901 1.00 88.88 88 TRP A C 1
ATOM 735 O O . TRP A 1 88 ? -39.370 2.765 31.346 1.00 88.88 88 TRP A O 1
ATOM 745 N N . LYS A 1 89 ? -38.463 4.083 29.785 1.00 87.31 89 LYS A N 1
ATOM 746 C CA . LYS A 1 89 ? -39.740 4.364 29.099 1.00 87.31 89 LYS A CA 1
ATOM 747 C C . LYS A 1 89 ? -40.441 3.109 28.547 1.00 87.31 89 LYS A C 1
ATOM 749 O O . LYS A 1 89 ? -41.664 3.022 28.596 1.00 87.31 89 LYS A O 1
ATOM 754 N N . VAL A 1 90 ? -39.688 2.133 28.035 1.00 87.38 90 VAL A N 1
ATOM 755 C CA . VAL A 1 90 ? -40.248 0.872 27.509 1.00 87.38 90 VAL A CA 1
ATOM 756 C C . VAL A 1 90 ? -40.573 -0.060 28.665 1.00 87.38 90 VAL A C 1
ATOM 758 O O . VAL A 1 90 ? -41.645 -0.661 28.678 1.00 87.38 90 VAL A O 1
ATOM 761 N N . SER A 1 91 ? -39.688 -0.104 29.663 1.00 89.75 91 SER A N 1
ATOM 762 C CA . SER A 1 91 ? -39.871 -0.931 30.851 1.00 89.75 91 SER A CA 1
ATOM 763 C C . SER A 1 91 ? -41.120 -0.529 31.637 1.00 89.75 91 SER A C 1
ATOM 765 O O . SER A 1 91 ? -41.926 -1.378 32.002 1.00 89.75 91 SER A O 1
ATOM 767 N N . ALA A 1 92 ? -41.355 0.777 31.792 1.00 89.06 92 ALA A N 1
ATOM 768 C CA . ALA A 1 92 ? -42.562 1.310 32.418 1.00 89.06 92 ALA A CA 1
ATOM 769 C C . ALA A 1 92 ? -43.839 0.937 31.644 1.00 89.06 92 ALA A C 1
ATOM 771 O O . ALA A 1 92 ? -44.845 0.579 32.251 1.00 89.06 92 ALA A O 1
ATOM 772 N N . LYS A 1 93 ? -43.801 0.968 30.303 1.00 89.62 93 LYS A N 1
ATOM 773 C CA . LYS A 1 93 ? -44.959 0.623 29.460 1.00 89.62 93 LYS A CA 1
ATOM 774 C C . LYS A 1 93 ? -45.267 -0.878 29.464 1.00 89.62 93 LYS A C 1
ATOM 776 O O . LYS A 1 93 ? -46.433 -1.252 29.408 1.00 89.62 93 LYS A O 1
ATOM 781 N N . LYS A 1 94 ? -44.238 -1.731 29.507 1.00 87.50 94 LYS A N 1
ATOM 782 C CA . LYS A 1 94 ? -44.381 -3.195 29.452 1.00 87.50 94 LYS A CA 1
ATOM 783 C C . LYS A 1 94 ? -44.424 -3.882 30.821 1.00 87.50 94 LYS A C 1
ATOM 785 O O . LYS A 1 94 ? -44.702 -5.072 30.861 1.00 87.50 94 LYS A O 1
ATOM 790 N N . ARG A 1 95 ? -44.184 -3.147 31.917 1.00 88.00 95 ARG A N 1
ATOM 791 C CA . ARG A 1 95 ? -44.082 -3.663 33.301 1.00 88.00 95 ARG A CA 1
ATOM 792 C C . ARG A 1 95 ? -43.030 -4.767 33.482 1.00 88.00 95 ARG A C 1
ATOM 794 O O . ARG A 1 95 ? -43.088 -5.538 34.430 1.00 88.00 95 ARG A O 1
ATOM 801 N N . GLU A 1 96 ? -42.049 -4.811 32.591 1.00 90.00 96 GLU A N 1
ATOM 802 C CA . GLU A 1 96 ? -40.907 -5.723 32.628 1.00 90.00 96 GLU A CA 1
ATOM 803 C C . GLU A 1 96 ? -39.652 -4.911 32.302 1.00 90.00 96 GLU A C 1
ATOM 805 O O . GLU A 1 96 ? -39.732 -3.950 31.537 1.00 90.00 96 GLU A O 1
ATOM 810 N N . PHE A 1 97 ? -38.492 -5.267 32.850 1.00 90.00 97 PHE A N 1
ATOM 811 C CA . PHE A 1 97 ? -37.254 -4.540 32.565 1.00 90.00 97 PHE A CA 1
ATOM 812 C C . PHE A 1 97 ? -36.712 -4.892 31.178 1.00 90.00 97 PHE A C 1
ATOM 814 O O . PHE A 1 97 ? -36.510 -6.063 30.860 1.00 90.00 97 PHE A O 1
ATOM 821 N N . TYR A 1 98 ? -36.445 -3.867 30.370 1.00 89.00 98 TYR A N 1
ATOM 822 C CA . TYR A 1 98 ? -35.792 -3.986 29.068 1.00 89.00 98 TYR A CA 1
ATOM 823 C C . TYR A 1 98 ? -34.474 -3.219 29.063 1.00 89.00 98 TYR A C 1
ATOM 825 O O . TYR A 1 98 ? -34.391 -2.106 29.586 1.00 89.00 98 TYR A O 1
ATOM 833 N N . VAL A 1 99 ? -33.462 -3.795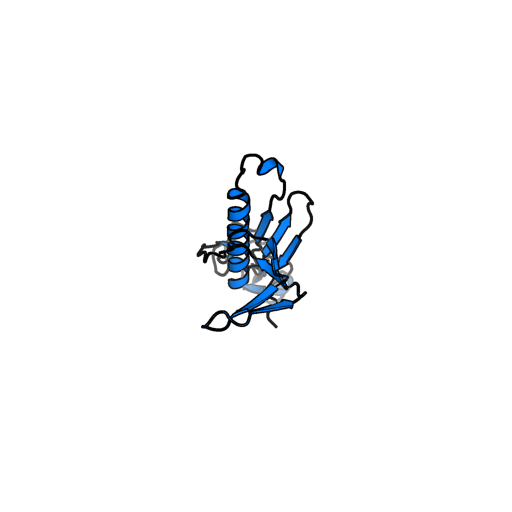 28.425 1.00 87.69 99 VAL A N 1
ATOM 834 C CA . VAL A 1 99 ? -32.107 -3.251 28.311 1.00 87.69 99 VAL A CA 1
ATOM 835 C C . VAL A 1 99 ? -31.840 -2.873 26.855 1.00 87.69 99 VAL A C 1
ATOM 837 O O . VAL A 1 99 ? -32.263 -3.581 25.941 1.00 87.69 99 VAL A O 1
ATOM 840 N N . LYS A 1 100 ? -31.173 -1.732 26.641 1.00 84.81 100 LYS A N 1
ATOM 841 C CA . LYS A 1 100 ? -30.675 -1.318 25.322 1.00 84.81 100 LYS A CA 1
ATOM 842 C C . LYS A 1 100 ? -29.451 -2.155 24.958 1.00 84.81 100 LYS A C 1
ATOM 844 O O . LYS A 1 100 ? -28.457 -2.115 25.684 1.00 84.81 100 LYS A O 1
ATOM 849 N N . GLU A 1 101 ? -29.533 -2.874 23.848 1.00 73.06 101 GLU A N 1
ATOM 850 C CA . GLU A 1 101 ? -28.411 -3.589 23.251 1.00 73.06 101 GLU A CA 1
ATOM 851 C C . GLU A 1 101 ? -27.835 -2.747 22.109 1.00 73.06 101 GLU A C 1
ATOM 853 O O . GLU A 1 101 ? -28.570 -2.239 21.257 1.00 73.06 101 GLU A O 1
ATOM 858 N N . PHE A 1 102 ? -26.523 -2.536 22.145 1.00 66.75 102 PHE A N 1
ATOM 859 C CA . PHE A 1 102 ? -25.800 -1.744 21.155 1.00 66.75 102 PHE A CA 1
ATOM 860 C C . PHE A 1 102 ? -25.131 -2.692 20.169 1.00 66.75 102 PHE A C 1
ATOM 862 O O . PHE A 1 102 ? -24.636 -3.750 20.557 1.00 66.75 102 PHE A O 1
ATOM 869 N N . GLN A 1 103 ? -25.131 -2.334 18.888 1.00 56.75 103 GLN A N 1
ATOM 870 C CA . GLN A 1 103 ? -24.352 -3.077 17.905 1.00 56.75 103 GLN A CA 1
ATOM 871 C C . GLN A 1 103 ? -22.857 -2.850 18.156 1.00 56.75 103 GLN A C 1
ATOM 873 O O . GLN A 1 103 ? -22.403 -1.714 18.304 1.00 56.75 103 GLN A O 1
ATOM 878 N N . VAL A 1 104 ? -22.085 -3.936 18.173 1.00 54.03 104 VAL A N 1
ATOM 879 C CA . VAL A 1 104 ? -20.625 -3.858 18.084 1.00 54.03 104 VAL A CA 1
ATOM 880 C C . VAL A 1 104 ? -20.287 -3.745 16.604 1.00 54.03 104 VAL A C 1
ATOM 882 O O . VAL A 1 104 ? -20.344 -4.725 15.867 1.00 54.03 104 VAL A O 1
ATOM 885 N N . SER A 1 105 ? -19.985 -2.531 16.155 1.00 52.53 105 SER A N 1
ATOM 886 C CA . SER A 1 105 ? -19.486 -2.276 14.804 1.00 52.53 105 SER A CA 1
ATOM 887 C C . SER A 1 105 ? -18.008 -1.916 14.890 1.00 52.53 105 SER A C 1
ATOM 889 O O . SER A 1 105 ? -17.631 -0.750 14.799 1.00 52.53 105 SER A O 1
ATOM 891 N N . ALA A 1 106 ? -17.153 -2.919 15.075 1.00 55.06 106 ALA A N 1
ATOM 892 C CA . ALA A 1 106 ? -15.714 -2.734 14.942 1.00 55.06 106 ALA A CA 1
ATOM 893 C C . ALA A 1 106 ? -15.333 -2.857 13.458 1.00 55.06 106 ALA A C 1
ATOM 895 O O . ALA A 1 106 ? -15.075 -3.949 12.952 1.00 55.06 106 ALA A O 1
ATOM 896 N N . MET A 1 107 ? -15.323 -1.734 12.736 1.00 54.97 107 MET A N 1
ATOM 897 C CA . MET A 1 107 ? -14.604 -1.667 11.464 1.00 54.97 107 MET A CA 1
ATOM 898 C C . MET A 1 107 ? -13.112 -1.562 11.774 1.00 54.97 107 MET A C 1
ATOM 900 O O . MET A 1 107 ? -12.648 -0.544 12.279 1.00 54.97 107 MET A O 1
ATOM 904 N N . SER A 1 108 ? -12.364 -2.619 11.483 1.00 68.06 108 SER A N 1
ATOM 905 C CA . SER A 1 108 ? -10.907 -2.585 11.570 1.00 68.06 108 SER A CA 1
ATOM 906 C C . SER A 1 108 ? -10.330 -1.915 10.323 1.00 68.06 108 SER A C 1
ATOM 908 O O . SER A 1 108 ? -10.588 -2.368 9.210 1.00 68.06 108 SER A O 1
ATOM 910 N N . GLU A 1 109 ? -9.544 -0.857 10.506 1.00 76.00 109 GLU A N 1
ATOM 911 C CA . GLU A 1 109 ? -8.787 -0.182 9.445 1.00 76.00 109 GLU A CA 1
ATOM 912 C C . GLU A 1 109 ? -7.287 -0.441 9.625 1.00 76.00 109 GLU A C 1
ATOM 914 O O . GLU A 1 109 ? -6.788 -0.532 10.749 1.00 76.00 109 GLU A O 1
ATOM 919 N N . VAL A 1 110 ? -6.565 -0.570 8.511 1.00 83.75 110 VAL A N 1
ATOM 920 C CA . VAL A 1 110 ? -5.114 -0.769 8.492 1.00 83.75 110 VAL A CA 1
ATOM 921 C C . VAL A 1 110 ? -4.420 0.505 8.028 1.00 83.75 110 VAL A C 1
ATOM 923 O O . VAL A 1 110 ? -4.675 1.014 6.940 1.00 83.75 110 VAL A O 1
ATOM 926 N N . TYR A 1 111 ? -3.470 0.975 8.829 1.00 87.25 111 TYR A N 1
ATOM 927 C CA . TYR A 1 111 ? -2.595 2.088 8.481 1.00 87.25 111 TYR A CA 1
ATOM 928 C C . TYR A 1 111 ? -1.192 1.557 8.199 1.00 87.25 111 TYR A C 1
ATOM 930 O O . TYR A 1 111 ? -0.578 0.927 9.060 1.00 87.25 111 TYR A O 1
ATOM 938 N N . ILE A 1 112 ? -0.685 1.804 6.994 1.00 87.88 112 ILE A N 1
ATOM 939 C CA . ILE A 1 112 ? 0.684 1.468 6.609 1.00 87.88 112 ILE A CA 1
ATOM 940 C C . ILE A 1 112 ? 1.508 2.749 6.657 1.00 87.88 112 ILE A C 1
ATOM 942 O O . ILE A 1 112 ? 1.327 3.647 5.836 1.00 87.88 112 ILE A O 1
ATOM 946 N N . LEU A 1 113 ? 2.412 2.822 7.628 1.00 87.94 113 LEU A N 1
ATOM 947 C CA . LEU A 1 113 ? 3.366 3.914 7.758 1.00 87.94 113 LEU A CA 1
ATOM 948 C C . LEU A 1 113 ? 4.611 3.557 6.961 1.00 87.94 113 LEU A C 1
ATOM 950 O O . LEU A 1 113 ? 5.309 2.594 7.279 1.00 87.94 113 LEU A O 1
ATOM 954 N N . TRP A 1 114 ? 4.865 4.326 5.914 1.00 84.38 114 TRP A N 1
ATOM 955 C CA . TRP A 1 114 ? 6.062 4.186 5.118 1.00 84.38 114 TRP A CA 1
ATOM 956 C C . TRP A 1 114 ? 7.065 5.270 5.499 1.00 84.38 114 TRP A C 1
ATOM 958 O O . TRP A 1 114 ? 6.768 6.461 5.428 1.00 84.38 114 TRP A O 1
ATOM 968 N N . ASP A 1 115 ? 8.290 4.858 5.803 1.00 83.44 115 ASP A N 1
ATOM 969 C CA . ASP A 1 115 ? 9.408 5.771 5.995 1.00 83.44 115 ASP A CA 1
ATOM 970 C C . ASP A 1 115 ? 10.163 6.030 4.681 1.00 83.44 115 ASP A C 1
ATOM 972 O O . ASP A 1 115 ? 10.852 5.156 4.159 1.00 83.44 115 ASP A O 1
ATOM 976 N N . LEU A 1 116 ? 9.986 7.222 4.097 1.00 77.94 116 LEU A N 1
ATOM 977 C CA . LEU A 1 116 ? 10.680 7.644 2.870 1.00 77.94 116 LEU A CA 1
ATOM 978 C C . LEU A 1 116 ? 12.000 8.379 3.160 1.00 77.94 116 LEU A C 1
ATOM 980 O O . LEU A 1 116 ? 12.604 8.958 2.249 1.00 77.94 116 LEU A O 1
ATOM 984 N N . ASN A 1 117 ? 12.469 8.401 4.411 1.00 82.00 117 ASN A N 1
ATOM 985 C CA . ASN A 1 117 ? 13.698 9.096 4.755 1.00 82.00 117 ASN A CA 1
ATOM 986 C C . ASN A 1 117 ? 14.927 8.337 4.235 1.00 82.00 117 ASN A C 1
ATOM 988 O O . ASN A 1 117 ? 15.319 7.292 4.754 1.00 82.00 117 ASN A O 1
ATOM 992 N N . LYS A 1 118 ? 15.603 8.923 3.240 1.00 76.75 118 LYS A N 1
ATOM 993 C CA . LYS A 1 118 ? 16.818 8.359 2.632 1.00 76.75 118 LYS A CA 1
ATOM 994 C C . LYS A 1 118 ? 17.930 8.075 3.644 1.00 76.75 118 LYS A C 1
ATOM 996 O O . LYS A 1 118 ? 18.712 7.157 3.422 1.00 76.75 118 LYS A O 1
ATOM 1001 N N . ASN A 1 119 ? 17.994 8.816 4.752 1.00 83.12 119 ASN A N 1
ATOM 1002 C CA . ASN A 1 119 ? 19.019 8.611 5.777 1.00 83.12 119 ASN A CA 1
ATOM 1003 C C . ASN A 1 119 ? 18.854 7.270 6.506 1.00 83.12 119 ASN A C 1
ATOM 1005 O O . ASN A 1 119 ? 19.847 6.685 6.927 1.00 83.12 119 ASN A O 1
ATOM 1009 N N . HIS A 1 120 ? 17.631 6.746 6.617 1.00 81.25 120 HIS A N 1
ATOM 10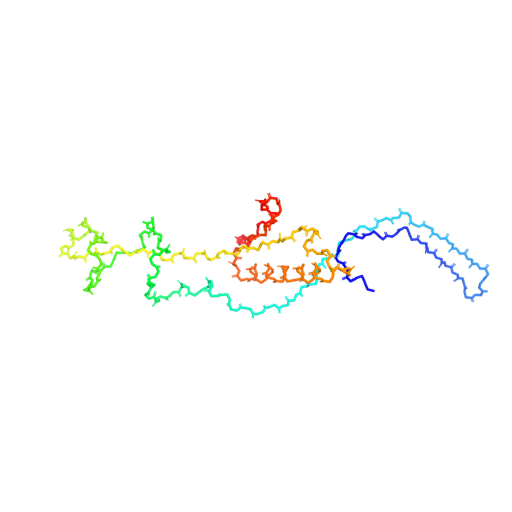10 C CA . HIS A 1 120 ? 17.389 5.436 7.232 1.00 81.25 120 HIS A CA 1
ATOM 1011 C C . HIS A 1 120 ? 17.808 4.273 6.323 1.00 81.25 120 HIS A C 1
ATOM 1013 O O . HIS A 1 120 ? 18.089 3.179 6.804 1.00 81.25 120 HIS A O 1
ATOM 1019 N N . PHE A 1 121 ? 17.963 4.538 5.025 1.00 80.75 121 PHE A N 1
ATOM 1020 C CA . PHE A 1 121 ? 18.516 3.610 4.040 1.00 80.75 121 PHE A CA 1
ATOM 1021 C C . PHE A 1 121 ? 19.987 3.907 3.715 1.00 80.75 121 PHE A C 1
ATOM 1023 O O . PHE A 1 121 ? 20.511 3.399 2.729 1.00 80.75 121 PHE A O 1
ATOM 1030 N N . ALA A 1 122 ? 20.694 4.699 4.532 1.00 80.31 122 ALA A N 1
ATOM 1031 C CA . ALA A 1 122 ? 22.079 5.095 4.249 1.00 80.31 122 ALA A CA 1
ATOM 1032 C C . ALA A 1 122 ? 23.049 3.902 4.120 1.00 80.31 122 ALA A C 1
ATOM 1034 O O . ALA A 1 122 ? 24.034 3.990 3.390 1.00 80.31 122 ALA A O 1
ATOM 1035 N N . MET A 1 123 ? 22.768 2.783 4.799 1.00 84.25 123 MET A N 1
ATOM 1036 C CA . MET A 1 123 ? 23.556 1.546 4.690 1.00 84.25 123 MET A CA 1
ATOM 1037 C C . MET A 1 123 ? 23.074 0.614 3.562 1.00 84.25 123 MET A C 1
ATOM 1039 O O . MET A 1 123 ? 23.764 -0.346 3.221 1.00 84.25 123 MET A O 1
ATOM 1043 N N . ASP A 1 124 ? 21.925 0.900 2.944 1.00 84.44 124 ASP A N 1
ATOM 1044 C CA . ASP A 1 124 ? 21.349 0.127 1.842 1.00 84.44 124 ASP A CA 1
ATOM 1045 C C . ASP A 1 124 ? 21.921 0.585 0.492 1.00 84.44 124 ASP A C 1
ATOM 1047 O O . ASP A 1 124 ? 21.254 1.182 -0.354 1.00 84.44 124 ASP A O 1
ATOM 1051 N N . THR A 1 125 ? 23.206 0.305 0.289 1.00 79.88 125 THR A N 1
ATOM 1052 C CA . THR A 1 125 ? 23.957 0.710 -0.914 1.00 79.88 125 THR A CA 1
ATOM 1053 C C . THR A 1 125 ? 23.376 0.163 -2.221 1.00 79.88 125 THR A C 1
ATOM 1055 O O . THR A 1 125 ? 23.553 0.777 -3.272 1.00 79.88 125 THR A O 1
ATOM 1058 N N . GLN A 1 126 ? 22.669 -0.969 -2.174 1.00 82.06 126 GLN A N 1
ATOM 1059 C CA . GLN A 1 126 ? 22.049 -1.594 -3.347 1.00 82.06 126 GLN A CA 1
ATOM 1060 C C . GLN A 1 126 ? 20.557 -1.241 -3.499 1.00 82.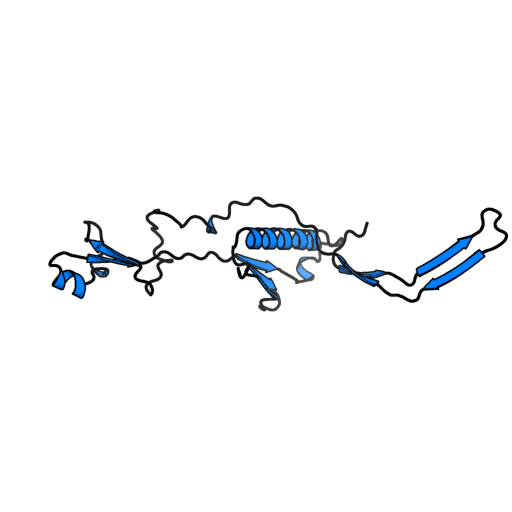06 126 GLN A C 1
ATOM 1062 O O . GLN A 1 126 ? 19.974 -1.482 -4.560 1.00 82.06 126 GLN A O 1
ATOM 1067 N N . GLY A 1 127 ? 19.940 -0.615 -2.491 1.00 84.19 127 GLY A N 1
ATOM 1068 C CA . GLY A 1 127 ? 18.508 -0.306 -2.472 1.00 84.19 127 GLY A CA 1
ATOM 1069 C C . GLY A 1 127 ? 17.619 -1.539 -2.286 1.00 84.19 127 GLY A C 1
ATOM 1070 O O . GLY A 1 127 ? 16.467 -1.517 -2.708 1.00 84.19 127 GLY A O 1
ATOM 1071 N N . ILE A 1 128 ? 18.154 -2.635 -1.742 1.00 86.69 128 ILE A N 1
ATOM 1072 C CA . ILE A 1 128 ? 17.422 -3.897 -1.564 1.00 86.69 128 ILE A CA 1
ATOM 1073 C C . ILE A 1 128 ? 16.385 -3.752 -0.456 1.00 86.69 128 ILE A C 1
ATOM 1075 O O . ILE A 1 128 ? 15.268 -4.247 -0.587 1.00 86.69 128 ILE A O 1
ATOM 1079 N N . MET A 1 129 ? 16.745 -3.089 0.639 1.00 86.94 129 MET A N 1
ATOM 1080 C CA . MET A 1 129 ? 15.851 -2.915 1.778 1.00 86.94 129 MET A CA 1
ATOM 1081 C C . MET A 1 129 ? 14.690 -1.995 1.408 1.00 86.94 129 MET A C 1
ATOM 1083 O O . MET A 1 129 ? 13.540 -2.336 1.668 1.00 86.94 129 MET A O 1
ATOM 1087 N N . ASP A 1 130 ? 14.982 -0.897 0.712 1.00 86.75 130 ASP A N 1
ATOM 1088 C CA . ASP A 1 130 ? 13.960 -0.002 0.167 1.00 86.75 130 ASP A CA 1
ATOM 1089 C C . ASP A 1 130 ? 13.027 -0.726 -0.824 1.00 86.75 130 ASP A C 1
ATOM 1091 O O . ASP A 1 130 ? 11.812 -0.522 -0.802 1.00 86.75 130 ASP A O 1
ATOM 1095 N N . GLU A 1 131 ? 13.548 -1.607 -1.686 1.00 88.25 131 GLU A N 1
ATOM 1096 C CA . GLU A 1 131 ? 12.694 -2.401 -2.581 1.00 88.25 131 GLU A CA 1
ATOM 1097 C C . GLU A 1 131 ? 11.860 -3.453 -1.860 1.00 88.25 131 GLU A C 1
ATOM 1099 O O . GLU A 1 131 ? 10.666 -3.573 -2.130 1.00 88.25 131 GLU A O 1
ATOM 1104 N N . ASN A 1 132 ? 12.423 -4.155 -0.883 1.00 89.31 132 ASN A N 1
ATOM 1105 C CA . ASN A 1 132 ? 11.669 -5.127 -0.098 1.00 89.31 132 ASN A CA 1
ATOM 1106 C C . ASN A 1 132 ? 10.545 -4.457 0.703 1.00 89.31 132 ASN A C 1
ATOM 1108 O O . ASN A 1 132 ? 9.446 -5.004 0.790 1.00 89.31 132 ASN A O 1
ATOM 1112 N N . CYS A 1 133 ? 10.775 -3.255 1.241 1.00 89.62 133 CYS A N 1
ATOM 1113 C CA . CYS A 1 133 ? 9.718 -2.451 1.852 1.00 89.62 133 CYS A CA 1
ATOM 1114 C C . CYS A 1 133 ? 8.592 -2.157 0.845 1.00 89.62 133 CYS A C 1
ATOM 1116 O O . CYS A 1 133 ? 7.418 -2.285 1.199 1.00 89.62 133 CYS A O 1
ATOM 1118 N N . ALA A 1 134 ? 8.938 -1.857 -0.414 1.00 89.19 134 ALA A N 1
ATOM 1119 C CA . ALA A 1 134 ? 7.997 -1.614 -1.519 1.00 89.19 134 ALA A CA 1
ATOM 1120 C C . ALA A 1 134 ? 7.118 -2.809 -1.808 1.00 89.19 134 ALA A C 1
ATOM 1122 O O . ALA A 1 134 ? 5.891 -2.691 -1.850 1.00 89.19 134 ALA A O 1
ATOM 1123 N N . GLU A 1 135 ? 7.755 -3.960 -1.961 1.00 91.50 135 GLU A N 1
ATOM 1124 C CA . GLU A 1 135 ? 7.074 -5.216 -2.218 1.00 91.50 135 GLU A CA 1
ATOM 1125 C C . GLU A 1 135 ? 6.175 -5.610 -1.039 1.00 91.50 135 GLU A C 1
ATOM 1127 O O . GLU A 1 135 ? 5.009 -5.956 -1.246 1.00 91.50 135 GLU A O 1
ATOM 1132 N N . CYS A 1 136 ? 6.660 -5.489 0.200 1.00 90.50 136 CYS A N 1
ATOM 1133 C CA . CYS A 1 136 ? 5.883 -5.776 1.407 1.00 90.50 136 CYS A CA 1
ATOM 1134 C C . CYS A 1 136 ? 4.653 -4.872 1.531 1.00 90.50 136 CYS A C 1
ATOM 1136 O O . CYS A 1 136 ? 3.541 -5.376 1.697 1.00 90.50 136 CYS A O 1
ATOM 1138 N N . MET A 1 137 ? 4.822 -3.553 1.410 1.00 90.06 137 MET A N 1
ATOM 1139 C CA . MET A 1 137 ? 3.718 -2.595 1.516 1.00 90.06 137 MET A CA 1
ATOM 1140 C C . MET A 1 137 ? 2.645 -2.866 0.466 1.00 90.06 137 MET A C 1
ATOM 1142 O O . MET A 1 137 ? 1.465 -2.957 0.801 1.00 90.06 137 MET A O 1
ATOM 1146 N N . LEU A 1 138 ? 3.053 -3.052 -0.792 1.00 91.38 138 LEU A N 1
ATOM 1147 C CA . LEU A 1 138 ? 2.124 -3.303 -1.886 1.00 91.38 138 LEU A CA 1
ATOM 1148 C C . LEU A 1 138 ? 1.386 -4.638 -1.707 1.00 91.38 138 LEU A C 1
ATOM 1150 O O . LEU A 1 138 ? 0.187 -4.724 -1.978 1.00 91.38 138 LEU A O 1
ATOM 1154 N N . SER A 1 139 ? 2.078 -5.664 -1.206 1.00 92.12 139 SER A N 1
ATOM 1155 C CA . SER A 1 139 ? 1.488 -6.976 -0.918 1.00 92.12 139 SER A CA 1
ATOM 1156 C C . SER A 1 139 ? 0.459 -6.906 0.216 1.00 92.12 139 SER A C 1
ATOM 1158 O O . SER A 1 139 ? -0.629 -7.469 0.086 1.00 92.12 139 SER A O 1
ATOM 1160 N N . ILE A 1 140 ? 0.751 -6.163 1.292 1.00 90.12 140 ILE A N 1
ATOM 1161 C CA . ILE A 1 140 ? -0.182 -5.938 2.409 1.00 90.12 140 ILE A CA 1
ATOM 1162 C C . ILE A 1 140 ? -1.380 -5.102 1.963 1.00 90.12 140 ILE A C 1
ATOM 1164 O O . ILE A 1 140 ? -2.518 -5.481 2.224 1.00 90.12 140 ILE A O 1
ATOM 1168 N N . ALA A 1 141 ? -1.152 -4.003 1.242 1.00 89.81 141 ALA A N 1
ATOM 1169 C CA . ALA A 1 141 ? -2.230 -3.162 0.733 1.00 89.81 141 ALA A CA 1
ATOM 1170 C C . ALA A 1 141 ? -3.177 -3.959 -0.176 1.00 89.81 141 ALA A C 1
ATOM 1172 O O . ALA A 1 141 ? -4.395 -3.889 -0.017 1.00 89.81 141 ALA A O 1
ATOM 1173 N N . LYS A 1 142 ? -2.629 -4.788 -1.076 1.00 90.56 142 LYS A N 1
ATOM 1174 C CA . LYS A 1 142 ? -3.424 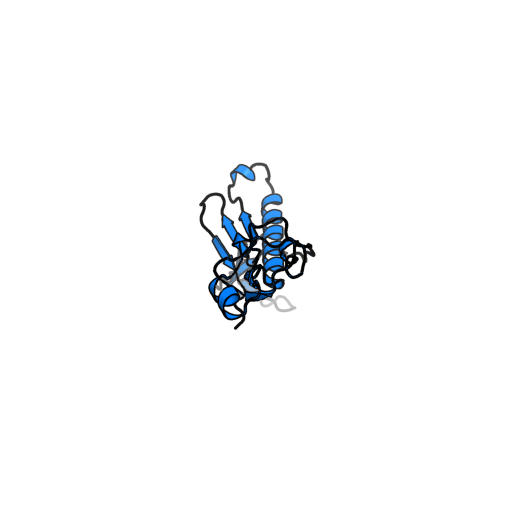-5.697 -1.911 1.00 90.56 142 LYS A CA 1
ATOM 1175 C C . LYS A 1 142 ? -4.231 -6.682 -1.068 1.00 90.56 142 LYS A C 1
ATOM 1177 O O . LYS A 1 142 ? -5.405 -6.887 -1.360 1.00 90.56 142 LYS A O 1
ATOM 1182 N N . PHE A 1 143 ? -3.622 -7.293 -0.053 1.00 88.50 143 PHE A N 1
ATOM 1183 C CA . PHE A 1 143 ? -4.321 -8.213 0.843 1.00 88.50 143 PHE A CA 1
ATOM 1184 C C . PHE A 1 143 ? -5.504 -7.530 1.537 1.00 88.50 143 PHE A C 1
ATOM 1186 O O . PHE A 1 143 ? -6.620 -8.041 1.479 1.00 88.50 143 PHE A O 1
ATOM 1193 N N . CYS A 1 144 ? -5.292 -6.348 2.121 1.00 86.19 144 CYS A N 1
ATOM 1194 C CA . CYS A 1 144 ? -6.355 -5.590 2.779 1.00 86.19 144 CYS A CA 1
ATOM 1195 C C . CYS A 1 144 ? -7.504 -5.271 1.816 1.00 86.19 144 CYS A C 1
ATOM 1197 O O . CYS A 1 144 ? -8.660 -5.536 2.139 1.00 86.19 144 CYS A O 1
ATOM 1199 N N . LEU A 1 145 ? -7.184 -4.795 0.607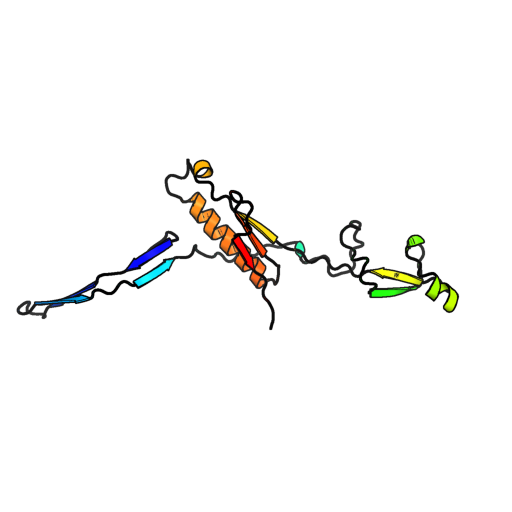 1.00 85.94 145 LEU A N 1
ATOM 1200 C CA . LEU A 1 145 ? -8.185 -4.508 -0.420 1.00 85.94 145 LEU A CA 1
ATOM 1201 C C . LEU A 1 145 ? -8.985 -5.763 -0.796 1.00 85.94 145 LEU A C 1
ATOM 1203 O O . LEU A 1 145 ? -10.208 -5.713 -0.819 1.00 85.94 145 LEU A O 1
ATOM 1207 N N . LEU A 1 146 ? -8.329 -6.907 -1.017 1.00 86.56 146 LEU A N 1
ATOM 1208 C CA . LEU A 1 146 ? -9.015 -8.164 -1.352 1.00 86.56 146 LEU A CA 1
ATOM 1209 C C . LEU A 1 146 ? -9.940 -8.680 -0.237 1.00 86.56 146 LEU A C 1
ATOM 1211 O O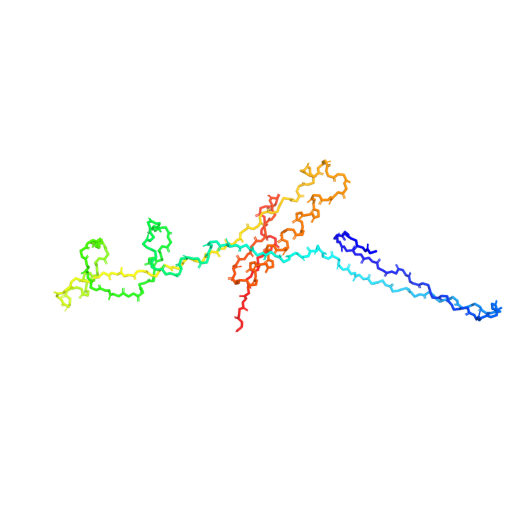 . LEU A 1 146 ? -10.892 -9.402 -0.525 1.00 86.56 146 LEU A O 1
ATOM 1215 N N . HIS A 1 147 ? -9.673 -8.319 1.019 1.00 82.25 147 HIS A N 1
ATOM 1216 C CA . HIS A 1 147 ? -10.467 -8.725 2.180 1.00 82.25 147 HIS A CA 1
ATOM 1217 C C . HIS A 1 147 ? -11.475 -7.665 2.657 1.00 82.25 147 HIS A C 1
ATOM 1219 O O . HIS A 1 147 ? -12.075 -7.854 3.716 1.00 82.25 147 HIS A O 1
ATOM 1225 N N . ASP A 1 148 ? -11.685 -6.597 1.878 1.00 79.25 148 ASP A N 1
ATOM 1226 C CA . ASP A 1 148 ? -12.559 -5.457 2.205 1.00 79.25 148 ASP A CA 1
ATOM 1227 C C . ASP A 1 148 ? -12.187 -4.760 3.528 1.00 79.25 148 ASP A C 1
ATOM 1229 O O . ASP A 1 148 ? -13.024 -4.245 4.269 1.00 79.25 148 ASP A O 1
ATOM 1233 N N . ILE A 1 149 ? -10.891 -4.762 3.843 1.00 82.62 149 ILE A N 1
ATOM 1234 C CA . ILE A 1 149 ? -10.322 -4.063 4.991 1.00 82.62 149 ILE A CA 1
ATOM 1235 C C . ILE A 1 149 ? -9.849 -2.693 4.487 1.00 82.62 149 ILE A C 1
ATOM 1237 O O . ILE A 1 149 ? -8.961 -2.646 3.628 1.00 82.62 149 ILE A O 1
ATOM 1241 N N . PRO A 1 150 ? -10.411 -1.574 4.986 1.00 82.69 150 PRO A N 1
ATOM 1242 C CA . PRO A 1 150 ? -9.933 -0.241 4.635 1.00 82.69 150 PRO A CA 1
ATOM 1243 C C . PRO A 1 150 ? -8.433 -0.113 4.917 1.00 82.69 150 PRO A C 1
ATOM 1245 O O . PRO A 1 150 ? -7.970 -0.517 5.987 1.00 82.69 150 PRO A O 1
ATOM 1248 N N . VAL A 1 151 ? -7.677 0.424 3.954 1.00 86.88 151 VAL A N 1
ATOM 1249 C CA . VAL A 1 151 ? -6.228 0.600 4.088 1.00 86.88 151 VAL A CA 1
ATOM 1250 C C . VAL A 1 151 ? -5.791 1.998 3.668 1.00 86.88 151 VAL A C 1
ATOM 1252 O O . VAL A 1 151 ? -6.154 2.494 2.599 1.00 86.88 151 VAL A O 1
ATOM 1255 N N . SER A 1 152 ? -4.971 2.620 4.509 1.00 87.50 152 SER A N 1
ATOM 1256 C CA . SER A 1 152 ? -4.408 3.949 4.281 1.00 87.50 152 SER A CA 1
ATOM 1257 C C . SER A 1 152 ? -2.883 3.887 4.350 1.00 87.50 152 SER A C 1
ATOM 1259 O O . SER A 1 152 ? -2.320 3.385 5.321 1.00 87.50 152 SER A O 1
ATOM 1261 N N . VAL A 1 153 ? -2.205 4.390 3.317 1.00 85.19 153 VAL A N 1
ATOM 1262 C CA . VAL A 1 153 ? -0.742 4.502 3.262 1.00 85.19 153 VAL A CA 1
ATOM 1263 C C . VAL A 1 153 ? -0.349 5.940 3.589 1.00 85.19 153 VAL A C 1
ATOM 1265 O O . VAL A 1 153 ? -0.802 6.889 2.942 1.00 85.19 153 VAL A O 1
ATOM 1268 N N . ILE A 1 154 ? 0.492 6.097 4.606 1.00 84.94 154 ILE A N 1
ATOM 1269 C CA . ILE A 1 154 ? 0.919 7.387 5.149 1.00 84.94 154 ILE A CA 1
ATOM 1270 C C . ILE A 1 154 ? 2.436 7.481 5.038 1.00 84.94 154 ILE A C 1
ATOM 1272 O O . ILE A 1 154 ? 3.148 6.550 5.410 1.00 84.94 154 ILE A O 1
ATOM 1276 N N . ASP A 1 155 ? 2.921 8.619 4.548 1.00 80.75 155 ASP A N 1
ATOM 1277 C CA . ASP A 1 155 ? 4.344 8.942 4.570 1.00 80.75 155 ASP A CA 1
ATOM 1278 C C . ASP A 1 155 ? 4.727 9.523 5.938 1.00 80.75 155 ASP A C 1
ATOM 1280 O O . ASP A 1 155 ? 4.176 10.537 6.382 1.00 80.75 155 ASP A O 1
ATOM 1284 N N . TYR A 1 156 ? 5.690 8.879 6.601 1.00 69.00 156 TYR A N 1
ATOM 1285 C CA . TYR A 1 156 ? 6.200 9.280 7.911 1.00 69.00 156 TYR A CA 1
ATOM 1286 C C . TYR A 1 156 ? 6.785 10.698 7.903 1.00 69.00 156 TYR A C 1
ATOM 1288 O O . TYR A 1 156 ? 6.636 11.432 8.877 1.00 69.00 156 TYR A O 1
ATOM 1296 N N . ASN A 1 157 ? 7.430 11.108 6.807 1.00 64.12 157 ASN A N 1
ATOM 1297 C CA . ASN A 1 157 ? 8.236 12.330 6.795 1.00 64.12 157 ASN A CA 1
ATOM 1298 C C . ASN A 1 157 ? 7.402 13.602 6.573 1.00 64.12 157 ASN A C 1
ATOM 1300 O O . ASN A 1 157 ? 7.829 14.703 6.915 1.00 64.12 157 ASN A O 1
ATOM 1304 N N . THR A 1 158 ? 6.207 13.462 6.001 1.00 57.81 158 THR A N 1
ATOM 1305 C CA . THR A 1 158 ? 5.318 14.588 5.684 1.00 57.81 158 THR A CA 1
ATOM 1306 C C . THR A 1 158 ? 4.053 14.609 6.542 1.00 57.81 158 THR A C 1
ATOM 1308 O O . THR A 1 158 ? 3.287 15.570 6.470 1.00 57.81 158 THR A O 1
ATOM 1311 N N . GLY A 1 159 ? 3.791 13.562 7.341 1.00 54.09 159 GLY A N 1
ATOM 1312 C CA . GLY A 1 159 ? 2.542 13.410 8.102 1.00 54.09 159 GLY A CA 1
ATOM 1313 C C . GLY A 1 159 ? 1.290 13.432 7.216 1.00 54.09 159 GLY A C 1
ATOM 1314 O O . GLY A 1 159 ? 0.174 13.588 7.708 1.00 54.09 159 GLY A O 1
ATOM 1315 N N . THR A 1 160 ? 1.473 13.328 5.897 1.00 52.03 160 THR A N 1
ATOM 1316 C CA . THR A 1 160 ? 0.416 13.480 4.907 1.00 52.03 160 THR A CA 1
ATOM 1317 C C . THR A 1 160 ? -0.022 12.089 4.464 1.00 52.03 160 THR A C 1
ATOM 1319 O O . THR A 1 160 ? 0.800 11.219 4.165 1.00 52.03 160 THR A O 1
ATOM 1322 N N . VAL A 1 161 ? -1.334 11.854 4.433 1.00 55.19 161 VAL A N 1
ATOM 1323 C CA . VAL A 1 161 ? -1.896 10.604 3.908 1.00 55.19 161 VAL A CA 1
ATOM 1324 C C . VAL A 1 161 ? -1.671 10.599 2.395 1.00 55.19 161 VAL A C 1
ATOM 1326 O O . VAL A 1 161 ? -2.301 11.367 1.671 1.00 55.19 161 VAL A O 1
ATOM 1329 N N . GLY A 1 162 ? -0.737 9.773 1.919 1.00 51.78 162 GLY A N 1
ATOM 1330 C CA . GLY A 1 162 ? -0.345 9.728 0.507 1.00 51.78 162 GLY A CA 1
ATOM 1331 C C . GLY A 1 162 ? -1.354 8.990 -0.374 1.00 51.78 162 GLY A C 1
ATOM 1332 O O . GLY A 1 162 ? -1.458 9.272 -1.567 1.00 51.78 162 GLY A O 1
ATOM 1333 N N . SER A 1 163 ? -2.118 8.054 0.198 1.00 55.56 163 SER A N 1
ATOM 1334 C CA . SER A 1 163 ? -3.202 7.359 -0.501 1.00 55.56 163 SER A CA 1
ATOM 1335 C C . SER A 1 163 ? -4.091 6.605 0.490 1.00 55.56 163 SER A C 1
ATOM 1337 O O . SER A 1 163 ? -3.583 5.854 1.320 1.00 55.56 163 SER A O 1
ATOM 1339 N N . SER A 1 164 ? -5.411 6.777 0.404 1.00 56.16 164 SER A N 1
ATOM 1340 C CA . SER A 1 164 ? -6.385 5.954 1.131 1.00 56.16 164 SER A CA 1
ATOM 1341 C C . SER A 1 164 ? -7.236 5.194 0.121 1.00 56.16 164 SER A C 1
ATOM 1343 O O . SER A 1 164 ? -7.783 5.785 -0.813 1.00 56.16 164 SER A O 1
ATOM 1345 N N . GLY A 1 165 ? -7.292 3.873 0.276 1.00 52.53 165 GLY A N 1
ATOM 1346 C CA . GLY A 1 165 ? -7.998 2.967 -0.615 1.00 52.53 165 GLY A CA 1
ATOM 1347 C C . GLY A 1 165 ? -9.075 2.206 0.144 1.00 52.53 165 GLY A C 1
ATOM 1348 O O . GLY A 1 165 ? -8.791 1.466 1.084 1.00 52.53 165 GLY A O 1
ATOM 1349 N N . ARG A 1 166 ? -10.323 2.348 -0.300 1.00 49.25 166 ARG A N 1
ATOM 1350 C CA . ARG A 1 166 ? -11.439 1.500 0.120 1.00 49.25 166 ARG A CA 1
ATOM 1351 C C . ARG A 1 166 ? -12.140 1.007 -1.132 1.00 49.25 166 ARG A C 1
ATOM 1353 O O . ARG A 1 166 ? -12.439 1.816 -2.013 1.00 49.25 166 ARG A O 1
ATOM 1360 N N . ILE A 1 167 ? -12.400 -0.295 -1.223 1.00 45.19 167 ILE A N 1
ATOM 1361 C CA . ILE A 1 167 ? -13.265 -0.809 -2.282 1.00 45.19 167 ILE A CA 1
ATOM 1362 C C . ILE A 1 167 ? -14.661 -0.245 -2.008 1.00 45.19 167 ILE A C 1
ATOM 1364 O O . ILE A 1 167 ? -15.333 -0.616 -1.050 1.00 45.19 167 ILE A O 1
ATOM 1368 N N . LYS A 1 168 ? -15.082 0.734 -2.813 1.00 36.72 168 LYS A N 1
ATOM 1369 C CA . LYS A 1 168 ? -16.488 1.124 -2.881 1.00 36.72 168 LYS A CA 1
ATOM 1370 C C . LYS A 1 168 ? -17.166 0.077 -3.749 1.00 36.72 168 LYS A C 1
ATOM 1372 O O . LYS A 1 168 ? -17.039 0.131 -4.969 1.00 36.72 168 LYS A O 1
ATOM 1377 N N . ASN A 1 169 ? -17.825 -0.890 -3.121 1.00 31.73 169 ASN A N 1
ATOM 1378 C CA . ASN A 1 169 ? -18.785 -1.722 -3.836 1.00 31.73 169 ASN A CA 1
ATOM 1379 C C . ASN A 1 169 ? -19.848 -0.787 -4.441 1.00 31.73 169 ASN A C 1
ATOM 1381 O O . ASN A 1 169 ? -20.413 0.042 -3.720 1.00 31.73 169 ASN A O 1
ATOM 1385 N N . LEU A 1 170 ? -19.999 -0.859 -5.768 1.00 32.88 170 LEU A N 1
ATOM 1386 C CA . LEU A 1 170 ? -21.085 -0.242 -6.536 1.00 32.88 170 LEU A CA 1
ATOM 1387 C C . LEU A 1 170 ? -22.410 -0.943 -6.230 1.00 32.88 170 LEU A C 1
ATOM 1389 O O . LEU A 1 170 ? -22.375 -2.178 -6.024 1.00 32.88 170 LEU A O 1
#

Radius of gyration: 29.38 Å; chains: 1; bounding box: 69×30×86 Å

Secondary structure (DSSP, 8-state):
---S-EEEEE--EEEEEE-TTSS-EEEEEE---EEEEEPPP--------GGG--SS----S-GGGEEEEEEEEEEE--TT--GGGB-HHHHHHHTS-EEEEEEE-----EEEEE---GGGGTT-TTSHHHHHHHHHHHHHHHHHHHTT--EEEEETTT--EEEEE-----

pLDDT: mean 76.35, std 16.81, range [31.73, 94.31]

Sequence (170 aa):
MISKRGIYFLGPFEVEIKDPFGIFNVVKKYDFKLKFVVLPRIHNINVELKARQQLGNIEAENKAFEDYTNISQLRKYNYGDSIKRIHWKVSAKKREFYVKEFQVSAMSEVYILWDLNKNHFAMDTQGIMDENCAECMLSIAKFCLLHDIPVSVIDYNTGTVGSSGRIKNL

InterPro domains:
  IPR002881 Domain of unknown function DUF58 [PF01882] (74-119)

Foldseek 3Di:
DDQDWDKDKDDFDWDWDADPVRPDIDIDTDPDIDIDTDAFDADADDDPPVLVPPPDDDPPPPPPQFDPPAQPDKDFDDPPDDPVQWPVVVCVVVVGTIGGDTDRDRQAAEEAEDEPDVVVCVVVPVCPVVSVSRRVVVNVVVVCQVVQRWYWYAYPVPRDGPDTDGPPDD

Organism: Thermoanaerobacter pseudethanolicus (strain ATCC 33223 / 39E) (NCBI:txid340099)